Protein AF-A0A530AHY1-F1 (afdb_monomer_lite)

Sequence (44 aa):
MGWLPVLEAGPRPVYLKIVDALADARSNGRLQPGDKLPPQRELA

Structure (mmCIF, N/CA/C/O backbone):
data_AF-A0A530AHY1-F1
#
_entry.id   AF-A0A530AHY1-F1
#
loop_
_atom_site.group_PDB
_atom_site.id
_atom_site.type_symbol
_atom_site.label_atom_id
_atom_site.label_alt_id
_atom_site.label_comp_id
_atom_site.label_asym_id
_atom_site.label_entity_id
_atom_site.label_seq_id
_atom_site.pdbx_PDB_ins_code
_atom_site.Cartn_x
_atom_site.Cartn_y
_atom_site.Cartn_z
_atom_site.occupancy
_atom_site.B_iso_or_equiv
_atom_site.auth_seq_id
_atom_site.auth_comp_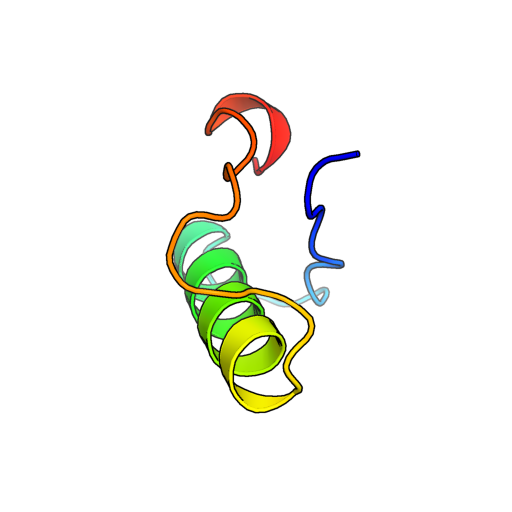id
_atom_site.auth_asym_id
_atom_site.auth_atom_id
_atom_site.pdbx_PDB_model_num
ATOM 1 N N . MET A 1 1 ? 2.610 -6.685 15.344 1.00 52.66 1 MET A N 1
ATOM 2 C CA . MET A 1 1 ? 2.996 -7.377 14.101 1.00 52.66 1 MET A CA 1
ATOM 3 C C . MET A 1 1 ? 2.557 -6.488 12.957 1.00 52.66 1 MET A C 1
ATOM 5 O O . MET A 1 1 ? 1.367 -6.422 12.694 1.00 52.66 1 MET A O 1
ATOM 9 N N . GLY A 1 2 ? 3.475 -5.668 12.444 1.00 65.88 2 GLY A N 1
ATOM 10 C CA . GLY A 1 2 ? 3.161 -4.623 11.467 1.00 65.88 2 GLY A CA 1
ATOM 11 C C . GLY A 1 2 ? 2.873 -5.191 10.080 1.00 65.88 2 GLY A C 1
ATOM 12 O O . GLY A 1 2 ? 3.293 -6.299 9.753 1.00 65.88 2 GLY A O 1
ATOM 13 N N . TRP A 1 3 ? 2.150 -4.422 9.277 1.00 74.69 3 TRP A N 1
ATOM 14 C CA . TRP A 1 3 ? 1.905 -4.728 7.873 1.00 74.69 3 TRP A CA 1
ATOM 15 C C . TRP A 1 3 ? 3.161 -4.430 7.040 1.00 74.69 3 TRP A C 1
ATOM 17 O O . TRP A 1 3 ? 3.619 -3.291 7.035 1.00 74.69 3 TRP A O 1
ATOM 27 N N . LEU A 1 4 ? 3.705 -5.431 6.338 1.00 76.19 4 LEU A N 1
ATOM 28 C CA . LEU A 1 4 ? 4.751 -5.251 5.323 1.00 76.19 4 LEU A CA 1
ATOM 29 C C . LEU A 1 4 ? 4.216 -5.687 3.949 1.00 76.19 4 LEU A C 1
ATOM 31 O O . LEU A 1 4 ? 3.904 -6.870 3.777 1.00 76.19 4 LEU A O 1
ATOM 35 N N . PRO A 1 5 ? 4.090 -4.771 2.973 1.00 77.31 5 PRO A N 1
ATOM 36 C CA . PRO A 1 5 ? 3.634 -5.122 1.637 1.00 77.31 5 PRO A CA 1
ATOM 37 C C . PRO A 1 5 ? 4.711 -5.866 0.851 1.00 77.31 5 PRO A C 1
ATOM 39 O O . PRO A 1 5 ? 5.890 -5.523 0.905 1.00 77.31 5 PRO A O 1
ATOM 42 N N . VAL A 1 6 ? 4.286 -6.825 0.031 1.00 79.00 6 VAL A N 1
ATOM 43 C CA . VAL A 1 6 ? 5.124 -7.347 -1.052 1.00 79.00 6 VAL A CA 1
ATOM 44 C C . VAL A 1 6 ? 4.967 -6.400 -2.237 1.00 79.00 6 VAL A C 1
ATOM 46 O O . VAL A 1 6 ? 3.891 -6.308 -2.821 1.00 79.00 6 VAL A O 1
ATOM 49 N N . LEU A 1 7 ? 6.022 -5.654 -2.563 1.00 79.81 7 LEU A N 1
ATOM 50 C CA . LEU A 1 7 ? 6.009 -4.722 -3.688 1.00 79.81 7 LEU A CA 1
ATOM 51 C C . LEU A 1 7 ? 6.286 -5.472 -4.993 1.00 79.81 7 LEU A C 1
ATOM 53 O O . LEU A 1 7 ? 7.283 -6.184 -5.106 1.00 79.81 7 LEU A O 1
ATOM 57 N N . GLU A 1 8 ? 5.438 -5.280 -6.001 1.00 77.38 8 GLU A N 1
ATOM 58 C CA . GLU A 1 8 ? 5.658 -5.907 -7.303 1.00 77.38 8 GLU A CA 1
ATOM 59 C C . GLU A 1 8 ? 6.910 -5.360 -8.009 1.00 77.38 8 GLU A C 1
ATOM 61 O O . GLU A 1 8 ? 7.206 -4.152 -8.012 1.00 77.38 8 GLU A O 1
ATOM 66 N N . ALA A 1 9 ? 7.650 -6.261 -8.657 1.00 74.62 9 ALA A N 1
ATOM 67 C CA . ALA A 1 9 ? 8.767 -5.898 -9.514 1.00 74.62 9 ALA A CA 1
ATOM 68 C C . ALA A 1 9 ? 8.244 -5.172 -10.764 1.00 74.62 9 ALA A C 1
ATOM 70 O O . ALA A 1 9 ? 7.306 -5.616 -11.417 1.00 74.62 9 ALA A O 1
ATOM 71 N N . GLY A 1 10 ? 8.835 -4.024 -11.098 1.00 80.75 10 GLY A N 1
ATOM 72 C CA . GLY A 1 10 ? 8.403 -3.239 -12.254 1.00 80.75 10 GLY A CA 1
ATOM 73 C C . GLY A 1 10 ? 8.932 -1.806 -12.247 1.00 80.75 10 GLY A C 1
ATOM 74 O O . GLY A 1 10 ? 9.412 -1.345 -11.208 1.00 80.75 10 GLY A O 1
ATOM 75 N N . PRO A 1 11 ? 8.814 -1.082 -13.374 1.00 83.44 11 PRO A N 1
ATOM 76 C CA . PRO A 1 11 ? 9.447 0.224 -13.581 1.00 83.44 11 PRO A CA 1
ATOM 77 C C . PRO A 1 11 ? 8.783 1.377 -12.812 1.00 83.44 11 PRO A C 1
ATOM 79 O O . PRO A 1 11 ? 9.250 2.510 -12.878 1.00 83.44 11 PRO A O 1
ATOM 82 N N . ARG A 1 12 ? 7.680 1.124 -12.093 1.00 84.12 12 ARG A N 1
ATOM 83 C CA . ARG A 1 12 ? 6.992 2.170 -11.330 1.00 84.12 12 ARG A CA 1
ATOM 84 C C . ARG A 1 12 ? 7.813 2.628 -10.112 1.00 84.12 12 ARG A C 1
ATOM 86 O O . ARG A 1 12 ? 8.456 1.796 -9.469 1.00 84.12 12 ARG A O 1
ATOM 93 N N . PRO A 1 13 ? 7.740 3.921 -9.748 1.00 88.25 13 PRO A N 1
ATOM 94 C CA . PRO A 1 13 ? 8.317 4.429 -8.509 1.00 88.25 13 PRO A CA 1
ATOM 95 C C . PRO A 1 13 ? 7.838 3.662 -7.271 1.00 88.25 13 PRO A C 1
ATOM 97 O O . PRO A 1 13 ? 6.660 3.320 -7.159 1.00 88.25 13 PRO A O 1
ATOM 100 N N . VAL A 1 14 ? 8.745 3.450 -6.313 1.00 84.62 14 VAL A N 1
ATOM 101 C CA . VAL A 1 14 ? 8.490 2.682 -5.080 1.00 84.62 14 VAL A CA 1
ATOM 102 C C . VAL A 1 14 ? 7.327 3.268 -4.272 1.00 84.62 14 VAL A C 1
ATOM 104 O O . VAL A 1 14 ? 6.459 2.523 -3.827 1.00 84.62 14 VAL A O 1
ATOM 107 N N . TYR A 1 15 ? 7.237 4.598 -4.161 1.00 85.12 15 TYR A N 1
ATOM 108 C CA . TYR A 1 15 ? 6.168 5.249 -3.395 1.00 85.12 15 TYR A CA 1
ATOM 109 C C . TYR A 1 15 ? 4.763 4.942 -3.941 1.00 85.12 15 TYR A C 1
ATOM 111 O O . TYR A 1 15 ? 3.840 4.749 -3.155 1.00 85.12 15 TYR A O 1
ATOM 119 N N . LEU A 1 16 ? 4.595 4.834 -5.266 1.00 87.12 16 LEU A N 1
ATOM 120 C CA . LEU A 1 16 ? 3.303 4.483 -5.870 1.00 87.12 16 LEU A CA 1
ATOM 121 C C . LEU A 1 16 ? 2.931 3.030 -5.582 1.00 87.12 16 LEU A C 1
ATOM 123 O O . LEU A 1 16 ? 1.779 2.744 -5.285 1.00 87.12 16 LEU A O 1
ATOM 127 N N . LYS A 1 17 ? 3.912 2.123 -5.605 1.00 87.81 17 LYS A N 1
ATOM 128 C CA . LYS A 1 17 ? 3.683 0.710 -5.276 1.00 87.81 17 LYS A CA 1
ATOM 129 C C . LYS A 1 17 ? 3.244 0.531 -3.826 1.00 87.81 17 LYS A C 1
ATOM 131 O O . LYS A 1 17 ? 2.369 -0.281 -3.551 1.00 87.81 17 LYS A O 1
ATOM 136 N N . ILE A 1 18 ? 3.834 1.301 -2.911 1.00 86.50 18 ILE A N 1
ATOM 137 C CA . ILE A 1 18 ? 3.429 1.311 -1.503 1.00 86.50 18 ILE A CA 1
ATOM 138 C C . ILE A 1 18 ? 1.970 1.771 -1.390 1.00 86.50 18 ILE A C 1
ATOM 140 O O . ILE A 1 18 ? 1.181 1.104 -0.729 1.00 86.50 18 ILE A O 1
ATOM 144 N N . VAL A 1 19 ? 1.593 2.865 -2.064 1.00 87.56 19 VAL A N 1
ATOM 145 C CA . VAL A 1 19 ? 0.210 3.379 -2.057 1.00 87.56 19 VAL A CA 1
ATOM 146 C C . VAL A 1 19 ? -0.781 2.343 -2.593 1.00 87.56 19 VAL A C 1
ATOM 148 O O . VAL A 1 19 ? -1.807 2.108 -1.955 1.00 87.56 19 VAL A O 1
ATOM 151 N N . ASP A 1 20 ? -0.456 1.683 -3.705 1.00 88.25 20 ASP A N 1
ATOM 152 C CA . ASP A 1 20 ? -1.292 0.621 -4.275 1.00 88.25 20 ASP A CA 1
ATOM 153 C C . ASP A 1 20 ? -1.450 -0.550 -3.298 1.00 88.25 20 ASP A C 1
ATOM 155 O O . ASP A 1 20 ? -2.563 -1.011 -3.048 1.00 88.25 20 ASP A O 1
ATOM 159 N N . ALA A 1 21 ? -0.352 -0.992 -2.680 1.00 87.88 21 ALA A N 1
ATOM 160 C CA . ALA A 1 21 ? -0.387 -2.072 -1.705 1.00 87.88 21 ALA A CA 1
ATOM 161 C C . ALA A 1 21 ? -1.206 -1.699 -0.457 1.00 87.88 21 ALA A C 1
ATOM 163 O O . ALA A 1 21 ? -1.925 -2.544 0.075 1.00 87.88 21 ALA A O 1
ATOM 164 N N . LEU A 1 22 ? -1.147 -0.442 -0.001 1.00 86.06 22 LEU A N 1
ATOM 165 C CA . LEU A 1 22 ? -1.988 0.059 1.092 1.00 86.06 22 LEU A CA 1
ATOM 166 C C . LEU A 1 22 ? -3.476 0.015 0.721 1.00 86.06 22 LEU A C 1
ATOM 168 O O . LEU A 1 22 ? -4.301 -0.425 1.525 1.00 86.06 22 LEU A O 1
ATOM 172 N N . ALA A 1 23 ? -3.823 0.476 -0.483 1.00 87.75 23 ALA A N 1
ATOM 173 C CA . ALA A 1 23 ? -5.199 0.475 -0.970 1.00 87.75 23 ALA A CA 1
ATOM 174 C C . ALA A 1 23 ? -5.755 -0.953 -1.084 1.00 87.75 23 ALA A C 1
ATOM 176 O O . ALA A 1 23 ? -6.888 -1.215 -0.664 1.00 87.75 23 ALA A O 1
ATOM 177 N N . ASP A 1 24 ? -4.938 -1.882 -1.578 1.00 88.12 24 ASP A N 1
ATOM 178 C CA . ASP A 1 24 ? -5.288 -3.294 -1.693 1.00 88.12 24 ASP A CA 1
ATOM 179 C C . ASP A 1 24 ? -5.425 -3.962 -0.316 1.00 88.12 24 ASP A C 1
ATOM 181 O O . ASP A 1 24 ? -6.420 -4.628 -0.031 1.00 88.12 24 ASP A O 1
ATOM 185 N N . ALA A 1 25 ? -4.487 -3.719 0.600 1.00 87.00 25 ALA A N 1
ATOM 186 C CA . ALA A 1 25 ? -4.538 -4.270 1.951 1.00 87.00 25 ALA A CA 1
ATOM 187 C C . ALA A 1 25 ? -5.751 -3.767 2.747 1.00 87.00 25 ALA A C 1
ATOM 189 O O . ALA A 1 25 ? -6.371 -4.545 3.476 1.00 87.00 25 ALA A O 1
ATOM 190 N N . ARG A 1 26 ? -6.129 -2.495 2.575 1.00 86.00 26 ARG A N 1
ATOM 191 C CA . ARG A 1 26 ? -7.364 -1.939 3.140 1.00 86.00 26 ARG A CA 1
AT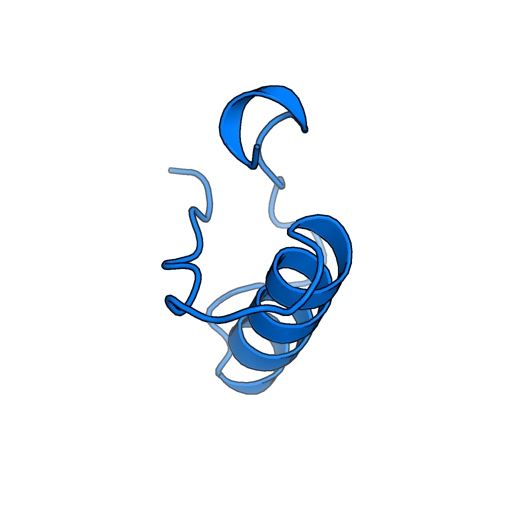OM 192 C C . ARG A 1 26 ? -8.605 -2.590 2.528 1.00 86.00 26 ARG A C 1
ATOM 194 O O . ARG A 1 26 ? -9.513 -2.960 3.266 1.00 86.00 26 ARG A O 1
ATOM 201 N N . SER A 1 27 ? -8.643 -2.749 1.20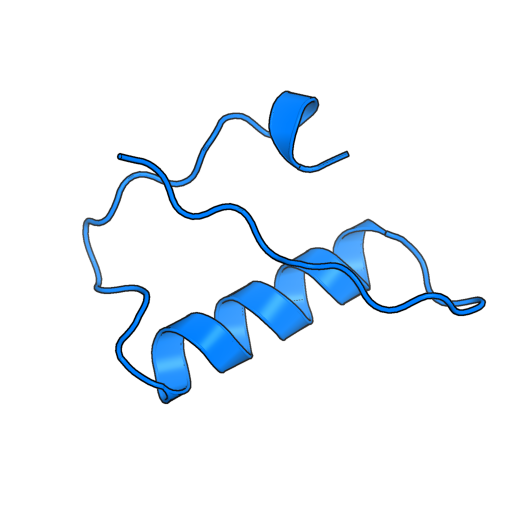6 1.00 87.00 27 SER A N 1
ATOM 202 C CA . SER A 1 27 ? -9.790 -3.341 0.500 1.00 87.00 27 SER A CA 1
ATOM 203 C C . SER A 1 27 ? -9.985 -4.820 0.845 1.00 87.00 27 SER A C 1
ATOM 205 O O . SER A 1 27 ? -11.113 -5.270 1.016 1.00 87.00 27 SER A O 1
ATOM 207 N N . ASN A 1 28 ? -8.889 -5.555 1.046 1.00 85.50 28 ASN A N 1
ATOM 208 C CA . ASN A 1 28 ? -8.892 -6.958 1.466 1.00 85.50 28 ASN A CA 1
ATOM 209 C C . ASN A 1 28 ? -9.048 -7.148 2.989 1.00 85.50 28 ASN A C 1
ATOM 211 O O . ASN A 1 28 ? -8.936 -8.270 3.482 1.00 85.50 28 ASN A O 1
ATOM 215 N N . GLY A 1 29 ? -9.255 -6.072 3.757 1.00 83.50 29 GLY A N 1
ATOM 216 C CA . GLY A 1 29 ? -9.453 -6.126 5.211 1.00 83.50 29 GLY A CA 1
ATOM 217 C C . GLY A 1 29 ? -8.210 -6.504 6.027 1.00 83.50 29 GLY A C 1
ATOM 218 O O . GLY A 1 29 ? -8.317 -6.716 7.233 1.00 83.50 29 GLY A O 1
ATOM 219 N N . ARG A 1 30 ? -7.030 -6.573 5.394 1.00 81.62 30 ARG A N 1
ATOM 220 C CA . ARG A 1 30 ? -5.735 -6.830 6.053 1.00 81.62 30 ARG A CA 1
ATOM 221 C C . ARG A 1 30 ? -5.195 -5.614 6.801 1.00 81.62 30 ARG A C 1
ATOM 223 O O . ARG A 1 30 ? -4.297 -5.771 7.620 1.00 81.62 30 ARG A O 1
ATOM 230 N N . LEU A 1 31 ? -5.698 -4.425 6.473 1.00 83.44 31 LEU A N 1
ATOM 231 C CA . LEU A 1 31 ? -5.316 -3.155 7.079 1.00 83.44 31 LEU A CA 1
ATOM 232 C C . LEU A 1 31 ? -6.576 -2.418 7.525 1.00 83.44 31 LEU A C 1
ATOM 234 O O . LEU A 1 31 ? -7.403 -2.017 6.701 1.00 83.44 31 LEU A O 1
ATOM 238 N N . GLN A 1 32 ? -6.726 -2.248 8.833 1.00 79.81 32 GLN A N 1
ATOM 239 C CA . GLN A 1 32 ? -7.853 -1.558 9.440 1.00 79.81 32 GLN A CA 1
ATOM 240 C C . GLN A 1 32 ? -7.487 -0.120 9.832 1.00 79.81 32 GLN A C 1
ATOM 242 O O . GLN A 1 32 ? -6.324 0.194 10.098 1.00 79.81 32 GLN A O 1
ATOM 247 N N . PRO A 1 33 ? -8.471 0.796 9.885 1.00 73.56 33 PRO A N 1
ATOM 248 C CA . PRO A 1 33 ? -8.260 2.120 10.458 1.00 73.56 33 PRO A CA 1
ATOM 249 C C . PRO A 1 33 ? -7.755 1.998 11.903 1.00 73.56 33 PRO A C 1
ATOM 251 O O . PRO A 1 33 ? -8.451 1.455 12.755 1.00 73.56 33 PRO A O 1
ATOM 254 N N . GLY A 1 34 ? -6.552 2.506 12.172 1.00 77.75 34 GLY A N 1
ATOM 255 C CA . GLY A 1 34 ? -5.899 2.402 13.48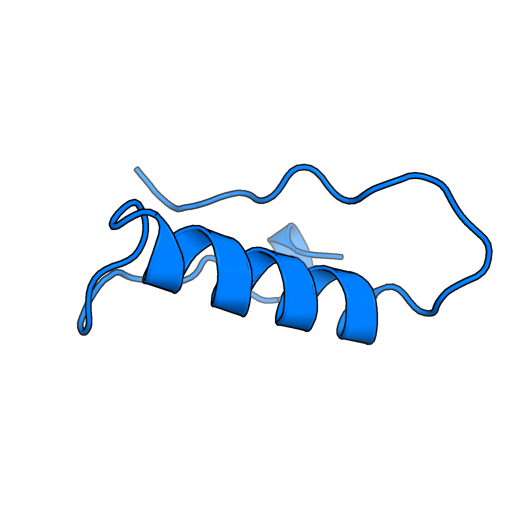3 1.00 77.75 34 GLY A CA 1
ATOM 256 C C . GLY A 1 34 ? -4.7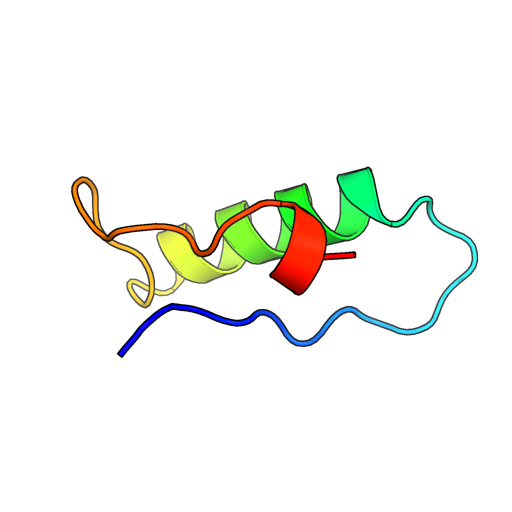50 1.394 13.538 1.00 77.75 34 GLY A C 1
ATOM 257 O O . GLY A 1 34 ? -3.960 1.444 14.484 1.00 77.75 34 GLY A O 1
ATOM 258 N N . ASP A 1 35 ? -4.589 0.548 12.515 1.00 79.94 35 ASP A N 1
ATOM 259 C CA . ASP A 1 35 ? -3.401 -0.291 12.396 1.00 79.94 35 ASP A CA 1
ATOM 260 C C . ASP A 1 35 ? -2.156 0.571 12.186 1.00 79.94 35 ASP A C 1
ATOM 262 O O . ASP A 1 35 ? -2.115 1.493 11.365 1.00 79.94 35 ASP A O 1
ATOM 266 N N . LYS A 1 36 ? -1.111 0.265 12.958 1.00 71.81 36 LYS A N 1
ATOM 267 C CA . LYS A 1 36 ? 0.166 0.964 12.856 1.00 71.81 36 LYS A CA 1
ATOM 268 C C . LYS A 1 36 ? 0.887 0.531 11.588 1.00 71.81 36 LYS A C 1
ATOM 270 O O . LYS A 1 36 ? 1.293 -0.624 11.456 1.00 71.81 36 LYS A O 1
ATOM 275 N N . LEU A 1 37 ? 1.102 1.495 10.702 1.00 76.00 37 LEU A N 1
ATOM 276 C CA . LEU A 1 37 ? 2.021 1.343 9.585 1.00 76.00 37 LEU A CA 1
ATOM 277 C C . LEU A 1 37 ? 3.466 1.328 10.109 1.00 76.00 37 LEU A C 1
ATOM 279 O O . LEU A 1 37 ? 3.779 2.058 11.059 1.00 76.00 37 LEU A O 1
ATOM 283 N N . PRO A 1 38 ? 4.346 0.501 9.523 1.00 73.19 38 PRO A N 1
ATOM 284 C CA . PRO A 1 38 ? 5.764 0.538 9.843 1.00 73.19 38 PRO A CA 1
ATOM 285 C C . PRO A 1 38 ? 6.375 1.888 9.421 1.00 73.19 38 PRO A C 1
ATOM 287 O O . PRO A 1 38 ? 5.821 2.597 8.572 1.00 73.19 38 PRO A O 1
ATOM 290 N N . PRO A 1 39 ? 7.514 2.278 10.013 1.00 78.25 39 PRO A N 1
ATOM 291 C CA . PRO A 1 39 ? 8.212 3.499 9.631 1.00 78.25 39 PRO A CA 1
ATOM 292 C C . PRO A 1 39 ? 8.631 3.456 8.155 1.00 78.25 39 PRO A C 1
ATOM 294 O O . PRO A 1 39 ? 8.991 2.405 7.632 1.00 78.25 39 PRO A O 1
ATOM 297 N N . GLN A 1 40 ? 8.662 4.619 7.493 1.00 70.81 40 GLN A N 1
ATOM 298 C CA . GLN A 1 40 ? 8.953 4.736 6.053 1.00 70.81 40 GLN A CA 1
ATOM 299 C C . GLN A 1 40 ? 10.262 4.048 5.630 1.00 70.81 40 GLN A C 1
ATOM 301 O O . GLN A 1 40 ? 10.354 3.539 4.519 1.00 70.81 40 GLN A O 1
ATOM 306 N N . ARG A 1 41 ? 11.255 3.986 6.525 1.00 71.44 41 ARG A 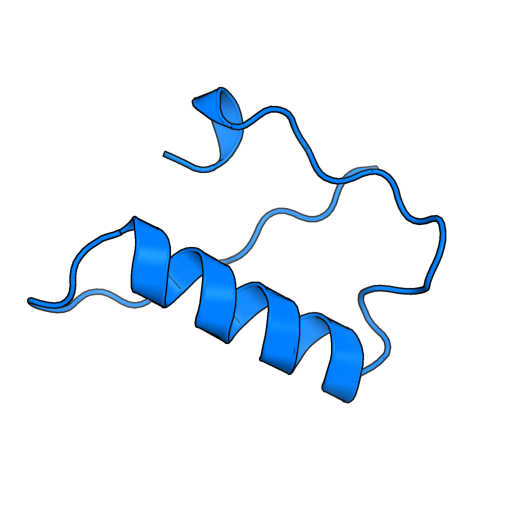N 1
ATOM 307 C CA . ARG A 1 41 ? 12.531 3.298 6.288 1.00 71.44 41 ARG A CA 1
ATOM 308 C C . ARG A 1 41 ? 12.378 1.792 6.055 1.00 71.44 41 ARG A C 1
ATOM 310 O O . ARG A 1 41 ? 13.200 1.220 5.364 1.00 71.44 41 ARG A O 1
ATOM 317 N N . GLU A 1 42 ? 11.375 1.157 6.651 1.00 68.25 42 GLU A N 1
ATOM 318 C CA . GLU A 1 42 ? 11.108 -0.280 6.480 1.00 68.25 42 GLU A CA 1
ATOM 319 C C . GLU A 1 42 ? 10.226 -0.569 5.256 1.00 68.25 42 GLU A C 1
ATOM 321 O O . GLU A 1 42 ? 10.083 -1.723 4.864 1.00 68.25 42 GLU A O 1
ATOM 326 N N . LEU A 1 43 ? 9.635 0.469 4.653 1.00 66.12 43 LEU A N 1
ATOM 327 C CA . LEU A 1 43 ? 8.821 0.365 3.439 1.00 66.12 43 LEU A CA 1
ATOM 328 C C . LEU A 1 43 ? 9.632 0.573 2.147 1.00 66.12 43 LEU A C 1
ATOM 330 O O . LEU A 1 43 ? 9.115 0.265 1.073 1.00 66.12 43 LEU A O 1
ATOM 334 N N . ALA A 1 44 ? 10.838 1.144 2.247 1.00 60.47 44 ALA A N 1
ATOM 335 C CA . ALA A 1 44 ? 11.691 1.546 1.125 1.00 60.47 44 ALA A CA 1
ATOM 336 C C . ALA A 1 44 ? 12.774 0.512 0.798 1.00 60.47 44 ALA A C 1
ATOM 338 O O . ALA A 1 44 ? 13.333 -0.079 1.748 1.00 60.47 44 ALA A O 1
#

Radius of gyration: 10.43 Å; chains: 1; bounding box: 22×13×28 Å

pLDDT: mean 79.37, std 8.13, range [52.66, 88.25]

Secondary structure (DSSP, 8-state):
------PPPSSS-HHHHHHHHHHHHHHTTSS-TTPPPPPHHHH-

Foldseek 3Di:
DADAFDFDDDDDDLVVSVVVRVVVCVVVVVDDVPGDHDPVVRSD